Protein AF-A0AAF0ZJC9-F1 (afdb_monomer)

Structure (mmCIF, N/CA/C/O backbone):
data_AF-A0AAF0ZJC9-F1
#
_entry.id   AF-A0AAF0ZJC9-F1
#
loop_
_atom_site.group_PDB
_atom_site.id
_atom_site.type_symbol
_atom_site.label_atom_id
_atom_site.label_alt_id
_atom_site.label_comp_id
_atom_site.label_asym_id
_atom_site.label_entity_id
_atom_site.label_seq_id
_atom_site.pdbx_PDB_ins_code
_atom_site.Cartn_x
_atom_site.Cartn_y
_atom_site.Cartn_z
_atom_site.occupancy
_atom_site.B_iso_or_equiv
_atom_site.auth_seq_id
_atom_site.auth_comp_id
_atom_site.auth_asym_id
_atom_site.auth_atom_id
_atom_site.pdbx_PDB_model_num
ATOM 1 N N . MET A 1 1 ? -6.566 -9.019 -1.760 1.00 58.44 1 MET A N 1
ATOM 2 C CA . MET A 1 1 ? -5.716 -8.338 -2.762 1.00 58.44 1 MET A CA 1
ATOM 3 C C . MET A 1 1 ? -4.953 -9.389 -3.549 1.00 58.44 1 MET A C 1
ATOM 5 O O . MET A 1 1 ? -4.465 -10.319 -2.927 1.00 58.44 1 MET A O 1
ATOM 9 N N . ARG A 1 2 ? -4.878 -9.284 -4.882 1.00 64.00 2 ARG A N 1
ATOM 10 C CA . ARG A 1 2 ? -4.234 -10.308 -5.732 1.00 64.00 2 ARG A CA 1
ATOM 11 C C . ARG A 1 2 ? -2.699 -10.231 -5.759 1.00 64.00 2 ARG A C 1
ATOM 13 O O . ARG A 1 2 ? -2.067 -11.184 -6.181 1.00 64.00 2 ARG A O 1
ATOM 20 N N . PHE A 1 3 ? -2.120 -9.120 -5.303 1.00 67.81 3 P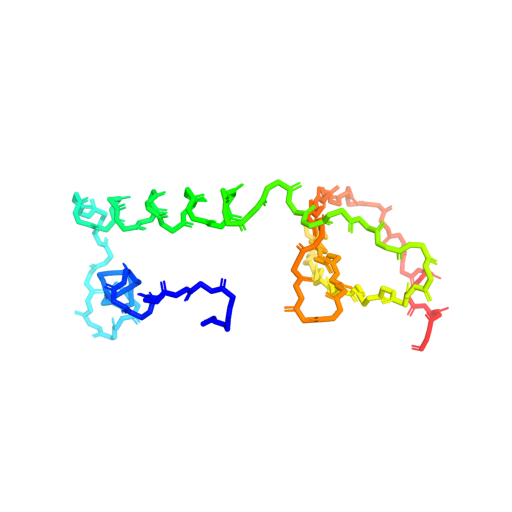HE A N 1
ATOM 21 C CA . PHE A 1 3 ? -0.692 -8.806 -5.473 1.00 67.81 3 PHE A CA 1
ATOM 22 C C . PHE A 1 3 ? 0.159 -9.042 -4.219 1.00 67.81 3 PHE A C 1
ATOM 24 O O . PHE A 1 3 ? 1.363 -8.827 -4.249 1.00 67.81 3 PHE A O 1
ATOM 31 N N . VAL A 1 4 ? -0.467 -9.445 -3.110 1.00 75.38 4 VAL A N 1
ATOM 32 C CA . VAL A 1 4 ? 0.209 -9.689 -1.833 1.00 75.38 4 VAL A CA 1
ATOM 33 C C . VAL A 1 4 ? -0.061 -11.125 -1.416 1.00 75.38 4 VAL A C 1
ATOM 35 O O . VAL A 1 4 ? -1.192 -11.484 -1.078 1.00 75.38 4 VAL A O 1
ATOM 38 N N . GLU A 1 5 ? 0.979 -11.950 -1.453 1.00 78.75 5 GLU A N 1
ATOM 39 C CA . GLU A 1 5 ? 0.906 -13.320 -0.963 1.00 78.75 5 GLU A CA 1
ATOM 40 C C . GLU A 1 5 ? 0.611 -13.327 0.543 1.00 78.75 5 GLU A C 1
ATOM 42 O O . GLU A 1 5 ? 1.122 -12.506 1.305 1.00 78.75 5 GLU A O 1
ATOM 47 N N . GLY A 1 6 ? -0.287 -14.213 0.976 1.00 84.38 6 GLY A N 1
ATOM 48 C CA . GLY A 1 6 ? -0.684 -14.295 2.382 1.00 84.38 6 GLY A CA 1
ATOM 49 C C . GLY A 1 6 ? -1.479 -13.090 2.904 1.00 84.38 6 GLY A C 1
ATOM 50 O O . GLY A 1 6 ? -1.680 -12.997 4.114 1.00 84.38 6 GLY A O 1
ATOM 51 N N . PHE A 1 7 ? -1.979 -12.196 2.034 1.00 86.12 7 PHE A N 1
ATOM 52 C CA . PHE A 1 7 ? -2.705 -10.978 2.433 1.00 86.12 7 PHE A CA 1
ATOM 53 C C . PHE A 1 7 ? -3.780 -11.240 3.493 1.00 86.12 7 PHE A C 1
ATOM 55 O O . PHE A 1 7 ? -3.817 -10.560 4.512 1.00 86.12 7 PHE A O 1
ATOM 62 N N . SER A 1 8 ? -4.625 -12.256 3.281 1.00 88.06 8 SER A N 1
ATOM 63 C CA . SER A 1 8 ? -5.727 -12.578 4.198 1.00 88.06 8 SER A CA 1
ATOM 64 C C . SER A 1 8 ? -5.249 -12.921 5.610 1.00 88.06 8 SER A C 1
ATOM 66 O O . SER A 1 8 ? -5.936 -12.617 6.582 1.00 88.06 8 SER A O 1
ATOM 68 N N . SER A 1 9 ? -4.086 -13.560 5.734 1.00 89.88 9 SER A N 1
ATOM 69 C CA . SER A 1 9 ? -3.517 -13.935 7.029 1.00 89.88 9 SER A CA 1
ATOM 70 C C . SER A 1 9 ? -2.973 -12.712 7.764 1.00 89.88 9 SER A C 1
ATOM 72 O O . SER A 1 9 ? -3.152 -12.590 8.973 1.00 89.88 9 SER A O 1
ATOM 74 N N . ILE A 1 10 ? -2.349 -11.785 7.032 1.00 89.81 10 ILE A N 1
ATOM 75 C CA . ILE A 1 10 ? -1.756 -10.566 7.595 1.00 89.81 10 ILE A CA 1
ATOM 76 C C . ILE A 1 10 ? -2.846 -9.549 7.957 1.00 89.81 10 ILE A C 1
ATOM 78 O O . ILE A 1 10 ? -2.750 -8.900 8.997 1.00 89.81 10 ILE A O 1
ATOM 82 N N . ASP A 1 11 ? -3.891 -9.437 7.135 1.00 92.12 11 ASP A N 1
ATOM 83 C CA . ASP A 1 11 ? -5.000 -8.492 7.312 1.00 92.12 11 ASP A CA 1
ATOM 84 C C . ASP A 1 11 ? -6.029 -8.954 8.355 1.00 92.12 11 ASP A C 1
ATOM 86 O O . ASP A 1 11 ? -6.776 -8.142 8.885 1.00 92.12 11 ASP A O 1
ATOM 90 N N . SER A 1 12 ? -6.036 -10.238 8.731 1.00 92.75 12 SER A N 1
ATOM 91 C CA . SER A 1 12 ? -6.968 -10.816 9.714 1.00 92.75 12 SER A CA 1
ATOM 92 C C . SER A 1 12 ? -7.227 -9.954 10.969 1.00 92.75 12 SER A C 1
ATOM 94 O O . SER A 1 12 ? -8.396 -9.694 11.273 1.00 92.75 12 SER A O 1
ATOM 96 N N . PRO A 1 13 ? -6.212 -9.454 11.710 1.00 91.62 13 PRO A N 1
ATOM 97 C CA . PRO A 1 13 ? -6.457 -8.588 12.867 1.00 91.62 13 PRO A CA 1
ATOM 98 C C . PRO A 1 13 ? -7.089 -7.240 12.502 1.00 91.62 13 PRO A C 1
ATOM 100 O O . PRO A 1 13 ? -7.869 -6.717 13.290 1.00 91.62 13 PRO A O 1
ATOM 103 N N . LEU A 1 14 ? -6.826 -6.700 11.311 1.00 93.12 14 LEU A N 1
ATOM 104 C CA . LEU A 1 14 ? -7.459 -5.471 10.830 1.00 93.12 14 LEU A CA 1
ATOM 105 C C . LEU A 1 14 ? -8.901 -5.732 10.379 1.00 93.12 14 LEU A C 1
ATOM 107 O O . LEU A 1 14 ? -9.794 -4.957 10.716 1.00 93.12 14 LEU A O 1
ATOM 111 N N . THR A 1 15 ? -9.163 -6.856 9.704 1.00 92.12 15 THR A N 1
ATOM 112 C CA . THR A 1 15 ? -10.520 -7.279 9.332 1.00 92.12 15 THR A CA 1
ATOM 113 C C . THR A 1 15 ? -11.397 -7.501 10.568 1.00 92.12 15 THR A C 1
ATOM 115 O O . THR A 1 15 ? -12.592 -7.226 10.537 1.00 92.12 15 THR A O 1
ATOM 118 N N . LYS A 1 16 ? -10.832 -7.952 11.696 1.00 92.25 16 LYS A N 1
ATOM 119 C CA . LYS A 1 16 ? -11.581 -8.060 12.960 1.00 92.25 16 LYS A CA 1
ATOM 120 C C . LYS A 1 16 ? -12.077 -6.702 13.465 1.00 92.25 16 LYS A C 1
ATOM 122 O O . LYS A 1 16 ? -13.180 -6.638 13.997 1.00 92.25 16 LYS A O 1
ATOM 127 N N . LEU A 1 17 ? -11.320 -5.622 13.252 1.00 92.00 17 LEU A N 1
ATOM 128 C CA . LEU A 1 17 ? -11.714 -4.270 13.673 1.00 92.00 17 LEU A CA 1
ATOM 129 C C . LEU A 1 17 ? -12.913 -3.711 12.895 1.00 92.00 17 LEU A C 1
ATOM 131 O O . LEU A 1 17 ? -13.554 -2.779 13.370 1.00 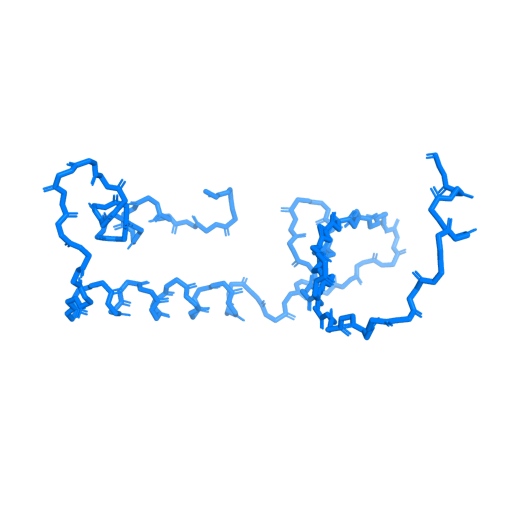92.00 17 LEU A O 1
ATOM 135 N N . THR A 1 18 ? -13.221 -4.251 11.712 1.00 90.94 18 THR A N 1
ATOM 136 C CA . THR A 1 18 ? -14.362 -3.809 10.893 1.00 90.94 18 THR A CA 1
ATOM 137 C C . THR A 1 18 ? -15.635 -4.619 11.154 1.00 90.94 18 THR A C 1
ATOM 139 O O . THR A 1 18 ? -16.691 -4.315 10.596 1.00 90.94 18 THR A O 1
ATOM 142 N N . GLN A 1 19 ? -15.569 -5.643 12.014 1.00 93.06 19 GLN A N 1
ATOM 143 C CA . GLN A 1 19 ? -16.721 -6.473 12.354 1.00 93.06 19 GLN A CA 1
ATOM 144 C C . GLN A 1 19 ? -17.728 -5.712 13.220 1.00 93.06 19 GLN A C 1
ATOM 146 O O . GLN A 1 19 ? -17.387 -4.886 14.069 1.00 93.06 19 GLN A O 1
ATOM 151 N N . LYS A 1 20 ? -19.013 -6.030 13.032 1.00 93.00 20 LYS A N 1
ATOM 152 C CA . LYS A 1 20 ? -20.086 -5.456 13.850 1.00 93.00 20 LYS A CA 1
ATOM 153 C C . LYS A 1 20 ? -19.853 -5.791 15.324 1.00 93.00 20 LYS A C 1
ATOM 155 O O . LYS A 1 20 ? -19.502 -6.920 15.651 1.00 93.00 20 LYS A O 1
ATOM 160 N N . LYS A 1 21 ? -20.147 -4.828 16.203 1.00 91.50 21 LYS A N 1
ATOM 161 C CA . LYS A 1 21 ? -20.031 -4.957 17.669 1.00 91.50 21 LYS A CA 1
ATOM 162 C C . LYS A 1 21 ? -18.596 -5.161 18.186 1.00 91.50 21 LYS A C 1
ATOM 164 O O . LYS A 1 21 ? -18.430 -5.489 19.356 1.00 91.50 21 LYS A O 1
ATOM 169 N N . VAL A 1 22 ? -17.575 -4.937 17.359 1.00 88.94 22 VAL A N 1
ATOM 170 C CA . VAL A 1 22 ? -16.182 -4.856 17.809 1.00 88.94 22 VAL A CA 1
ATOM 171 C C . VAL A 1 22 ? -15.832 -3.391 18.047 1.00 88.94 22 VAL A C 1
ATOM 173 O O . VAL A 1 22 ? -16.061 -2.540 17.189 1.00 88.94 22 VAL A O 1
ATOM 176 N N . MET A 1 23 ? -15.294 -3.086 19.227 1.00 90.50 23 MET A N 1
ATOM 177 C CA . MET A 1 23 ? -14.765 -1.754 19.514 1.00 90.50 23 MET A CA 1
ATOM 178 C C . MET A 1 23 ? -13.451 -1.562 18.761 1.00 90.50 23 MET A C 1
ATOM 180 O O . MET A 1 23 ? -12.557 -2.406 18.829 1.00 90.50 23 MET A O 1
ATOM 184 N N . PHE A 1 24 ? -13.322 -0.440 18.055 1.00 90.50 24 PHE A N 1
ATOM 185 C CA . PHE A 1 24 ? -12.088 -0.115 17.352 1.00 90.50 24 PHE A CA 1
ATOM 186 C C . PHE A 1 24 ? -10.981 0.195 18.367 1.00 90.50 24 PHE A C 1
ATOM 188 O O . PHE A 1 24 ? -10.955 1.269 18.968 1.00 90.50 24 PHE A O 1
ATOM 195 N N . GLN A 1 25 ? -10.053 -0.742 18.546 1.00 90.50 25 GLN A N 1
ATOM 196 C CA . GLN A 1 25 ? -8.881 -0.572 19.396 1.00 90.50 25 GLN A CA 1
ATOM 197 C C . GLN A 1 25 ? -7.619 -0.896 18.598 1.00 90.50 25 GLN A C 1
ATOM 199 O O . GLN A 1 25 ? -7.469 -1.988 18.054 1.00 90.50 25 GLN A O 1
ATOM 204 N N . ARG A 1 26 ? -6.677 0.052 18.540 1.00 86.81 26 ARG A N 1
ATOM 205 C CA . ARG A 1 26 ? -5.373 -0.162 17.897 1.00 86.81 26 ARG A CA 1
ATOM 206 C C . ARG A 1 26 ? -4.479 -1.001 18.807 1.00 86.81 26 ARG A C 1
ATOM 208 O O . ARG A 1 26 ? -3.682 -0.454 19.561 1.00 86.81 26 ARG A O 1
ATOM 215 N N . SER A 1 27 ? -4.637 -2.319 18.746 1.00 92.12 27 SER A N 1
ATOM 216 C CA . SER A 1 27 ? -3.762 -3.253 19.454 1.00 92.12 27 SER A CA 1
ATOM 217 C C . SER A 1 27 ? -2.381 -3.351 18.791 1.00 92.12 27 SER A C 1
ATOM 219 O O . SER A 1 27 ? -2.200 -2.960 17.632 1.00 92.12 27 SER A O 1
ATOM 221 N N . ASN A 1 28 ? -1.404 -3.909 19.508 1.00 94.31 28 ASN A N 1
ATOM 222 C CA . ASN A 1 28 ? -0.058 -4.134 18.975 1.00 94.31 28 ASN A CA 1
ATOM 223 C C . ASN A 1 28 ? -0.070 -5.088 17.773 1.00 94.31 28 ASN A C 1
ATOM 225 O O . ASN A 1 28 ? 0.675 -4.878 16.818 1.00 94.31 28 ASN A O 1
ATOM 229 N N . GLU A 1 29 ? -0.951 -6.091 17.772 1.00 92.25 29 GLU A N 1
ATOM 230 C CA . GLU A 1 29 ? -1.144 -7.018 16.653 1.00 92.25 29 GLU A CA 1
ATOM 231 C C . GLU A 1 29 ? -1.666 -6.278 15.420 1.00 92.25 29 GLU A C 1
ATOM 233 O O . GLU A 1 29 ? -1.146 -6.466 14.323 1.00 92.25 29 GLU A O 1
ATOM 238 N N . CYS A 1 30 ? -2.640 -5.380 15.602 1.00 92.56 30 CYS A N 1
ATOM 239 C CA . CYS A 1 30 ? -3.182 -4.567 14.515 1.00 92.56 30 CYS A CA 1
ATOM 240 C C . CYS A 1 30 ? -2.113 -3.636 13.931 1.00 92.56 30 CYS A C 1
ATOM 242 O O . CYS A 1 30 ? -1.975 -3.526 12.714 1.00 92.56 30 CYS A O 1
ATOM 244 N N . VAL A 1 31 ? -1.320 -2.985 14.788 1.00 94.44 31 VAL A N 1
ATOM 245 C CA . VAL A 1 31 ? -0.220 -2.117 14.344 1.00 94.44 31 VAL A CA 1
ATOM 246 C C . VAL A 1 31 ? 0.847 -2.923 13.607 1.00 94.44 31 VAL A C 1
ATOM 248 O O . VAL A 1 31 ? 1.279 -2.507 12.533 1.00 94.44 31 VAL A O 1
ATOM 251 N N . LYS A 1 32 ? 1.236 -4.089 14.131 1.00 95.00 32 LYS A N 1
ATOM 252 C CA . LYS A 1 32 ? 2.216 -4.977 13.497 1.00 95.00 32 LYS A CA 1
ATOM 253 C C . LYS A 1 32 ? 1.740 -5.442 12.123 1.00 95.00 32 LYS A C 1
ATOM 255 O O . LYS A 1 32 ? 2.496 -5.330 11.163 1.00 95.00 32 LYS A O 1
ATOM 260 N N . SER A 1 33 ? 0.489 -5.883 12.008 1.00 93.38 33 SER A N 1
ATOM 261 C CA . SER A 1 33 ? -0.109 -6.266 10.727 1.00 93.38 33 SER A CA 1
ATOM 262 C C . SER A 1 33 ? -0.181 -5.110 9.740 1.00 93.38 33 SER A C 1
ATOM 264 O O . SER A 1 33 ? 0.178 -5.279 8.579 1.00 93.38 33 SER A O 1
ATOM 266 N N . PHE A 1 34 ? -0.576 -3.918 10.190 1.00 92.00 34 PHE A N 1
ATOM 267 C CA . PHE A 1 34 ? -0.608 -2.735 9.334 1.00 92.00 34 PHE A CA 1
ATOM 268 C C . PHE A 1 34 ? 0.787 -2.357 8.822 1.00 92.00 34 PHE A C 1
ATOM 270 O O . PHE A 1 34 ? 0.957 -2.074 7.639 1.00 92.00 34 PHE A O 1
ATOM 277 N N . LEU A 1 35 ? 1.799 -2.379 9.695 1.00 93.44 35 LEU A N 1
ATOM 278 C CA . LEU A 1 35 ? 3.184 -2.111 9.308 1.00 93.44 35 LEU A CA 1
ATOM 279 C C . LEU A 1 35 ? 3.718 -3.182 8.361 1.00 93.44 35 LEU A C 1
ATOM 281 O O . LEU A 1 35 ? 4.356 -2.838 7.375 1.00 93.44 35 LEU A O 1
ATOM 285 N N . GLN A 1 36 ? 3.421 -4.455 8.613 1.00 91.56 36 GLN A N 1
ATOM 286 C CA . GLN A 1 36 ? 3.810 -5.550 7.732 1.00 91.56 36 GLN A CA 1
ATOM 287 C C . GLN A 1 36 ? 3.168 -5.408 6.347 1.00 91.56 36 GLN A C 1
ATOM 289 O O . GLN A 1 36 ? 3.873 -5.515 5.348 1.00 91.56 36 GLN A O 1
ATOM 294 N N . LEU A 1 37 ? 1.867 -5.100 6.272 1.00 89.12 37 LEU A N 1
ATOM 295 C CA . LEU A 1 37 ? 1.190 -4.811 5.006 1.00 89.12 37 LEU A CA 1
ATOM 296 C C . LEU A 1 37 ? 1.811 -3.611 4.301 1.00 89.12 37 LEU A C 1
ATOM 298 O O . LEU A 1 37 ? 2.085 -3.696 3.111 1.00 89.12 37 LEU A O 1
ATOM 302 N N . LYS A 1 38 ? 2.079 -2.518 5.024 1.00 88.00 38 LYS A N 1
ATOM 303 C CA . LYS A 1 38 ? 2.740 -1.341 4.457 1.00 88.00 38 LYS A CA 1
ATOM 304 C C . LYS A 1 38 ? 4.100 -1.713 3.878 1.00 88.00 38 LYS A C 1
ATOM 306 O O . LYS A 1 38 ? 4.350 -1.384 2.726 1.00 88.00 38 LYS A O 1
ATOM 311 N N . THR A 1 39 ? 4.938 -2.416 4.643 1.00 87.56 39 THR A N 1
ATOM 312 C CA . THR A 1 39 ? 6.251 -2.877 4.188 1.00 87.56 39 THR A CA 1
ATOM 313 C C . THR A 1 39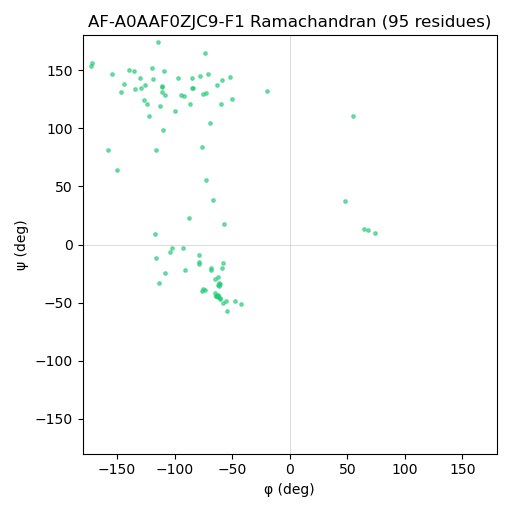 ? 6.089 -3.674 2.911 1.00 87.56 39 THR A C 1
ATOM 315 O O . THR A 1 39 ? 6.586 -3.221 1.894 1.00 87.56 39 THR A O 1
ATOM 318 N N . ILE A 1 40 ? 5.294 -4.745 2.917 1.00 84.56 40 ILE A N 1
ATOM 319 C CA . ILE A 1 40 ? 5.064 -5.593 1.742 1.00 84.56 40 ILE A CA 1
ATOM 320 C C . ILE A 1 40 ? 4.557 -4.763 0.555 1.00 84.56 40 ILE A C 1
ATOM 322 O O . ILE A 1 40 ? 5.146 -4.804 -0.510 1.00 84.56 40 ILE A O 1
ATOM 326 N N . MET A 1 41 ? 3.550 -3.908 0.719 1.00 78.94 41 MET A N 1
ATOM 327 C CA . MET A 1 41 ? 3.047 -3.073 -0.381 1.00 78.94 41 MET A CA 1
ATOM 328 C C . MET A 1 41 ? 4.091 -2.088 -0.932 1.00 78.94 41 MET A C 1
ATOM 330 O O . MET A 1 41 ? 4.026 -1.738 -2.108 1.00 78.94 41 MET A O 1
ATOM 334 N N . THR A 1 42 ? 5.049 -1.655 -0.108 1.00 78.19 42 THR A N 1
ATOM 335 C CA . THR A 1 42 ? 6.156 -0.774 -0.520 1.00 78.19 42 THR A CA 1
ATOM 336 C C . THR A 1 42 ? 7.414 -1.519 -0.981 1.00 78.19 42 THR A C 1
ATOM 338 O O . THR A 1 42 ? 8.218 -0.939 -1.703 1.00 78.19 42 THR A O 1
ATOM 341 N N . THR A 1 43 ? 7.604 -2.784 -0.588 1.00 73.25 43 THR A N 1
ATOM 342 C CA . THR A 1 43 ? 8.811 -3.583 -0.869 1.00 73.25 43 THR A CA 1
ATOM 343 C C . THR A 1 43 ? 8.589 -4.679 -1.900 1.00 73.25 43 THR A C 1
ATOM 345 O O . THR A 1 43 ? 9.555 -5.079 -2.541 1.00 73.25 43 THR A O 1
ATOM 348 N N . THR A 1 44 ? 7.355 -5.165 -2.088 1.00 63.00 44 THR A N 1
ATOM 349 C CA . THR A 1 44 ? 6.986 -6.204 -3.071 1.00 63.00 44 THR A CA 1
ATOM 350 C C . THR A 1 44 ? 7.348 -5.801 -4.494 1.00 63.00 44 THR A C 1
ATOM 352 O O . THR A 1 44 ? 7.460 -6.673 -5.341 1.00 63.00 44 THR A O 1
ATOM 355 N N . LEU A 1 45 ? 7.628 -4.523 -4.737 1.00 52.19 45 LEU A N 1
ATOM 356 C CA . LEU A 1 45 ? 8.804 -4.062 -5.473 1.00 52.19 45 LEU A CA 1
ATOM 357 C C . LEU A 1 45 ? 8.824 -2.536 -5.318 1.00 52.19 45 LEU A C 1
ATOM 359 O O . LEU A 1 45 ? 7.766 -1.915 -5.271 1.00 52.19 45 LEU A O 1
ATOM 363 N N . VAL A 1 46 ? 9.988 -1.904 -5.449 1.00 51.38 46 VAL A N 1
ATOM 364 C CA . VAL A 1 46 ? 10.155 -0.536 -6.004 1.00 51.38 46 VAL A CA 1
ATOM 365 C C . VAL A 1 46 ? 9.790 -0.537 -7.517 1.00 51.38 46 VAL A C 1
ATOM 367 O O . VAL A 1 46 ? 10.406 0.104 -8.351 1.00 51.38 46 VAL A O 1
ATOM 370 N N . LEU A 1 47 ? 8.747 -1.324 -7.791 1.00 55.47 47 LEU A N 1
ATOM 371 C CA . LEU A 1 47 ? 7.849 -1.544 -8.894 1.00 55.47 47 LEU A CA 1
ATOM 372 C C . LEU A 1 47 ? 8.530 -1.861 -10.231 1.00 55.47 47 LEU A C 1
ATOM 374 O O . LEU A 1 47 ? 9.218 -1.028 -10.796 1.00 55.47 47 LEU A O 1
ATOM 378 N N . THR A 1 48 ? 8.375 -3.121 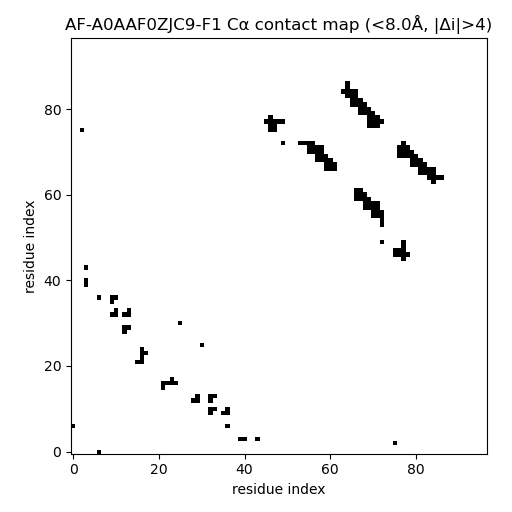-10.663 1.00 61.50 48 THR A N 1
ATOM 379 C CA . THR A 1 48 ? 8.919 -3.764 -11.881 1.00 61.50 48 THR A CA 1
ATOM 380 C C . THR A 1 48 ? 9.358 -2.776 -12.967 1.00 61.50 48 THR A C 1
ATOM 382 O O . THR A 1 48 ? 8.582 -1.890 -13.312 1.00 61.50 48 THR A O 1
ATOM 385 N N . LEU A 1 49 ? 10.563 -2.950 -13.531 1.00 72.19 49 LEU A N 1
ATOM 386 C CA . LEU A 1 49 ? 11.054 -2.068 -14.594 1.00 72.19 49 LEU A CA 1
ATOM 387 C C . LEU A 1 49 ? 9.995 -1.934 -15.702 1.00 72.19 49 LEU A C 1
ATOM 389 O O . LEU A 1 49 ? 9.541 -2.965 -16.207 1.00 72.19 49 LEU A O 1
ATOM 393 N N . PRO A 1 50 ? 9.593 -0.701 -16.054 1.00 74.00 50 PRO A N 1
ATOM 394 C CA . PRO A 1 50 ? 8.636 -0.476 -17.123 1.00 74.00 50 PRO A CA 1
ATOM 395 C C . PRO A 1 50 ? 9.199 -1.044 -18.427 1.00 74.00 50 PRO A C 1
ATOM 397 O O . PRO A 1 50 ? 10.284 -0.656 -18.865 1.00 74.00 50 PRO A O 1
ATOM 400 N N . GLU A 1 51 ? 8.480 -1.981 -19.038 1.00 81.50 51 GLU A N 1
ATOM 401 C CA . GLU A 1 51 ? 8.856 -2.501 -20.354 1.00 81.50 51 GLU A CA 1
ATOM 402 C C . GLU A 1 51 ? 8.246 -1.594 -21.421 1.00 81.50 51 GLU A C 1
ATOM 404 O O . GLU A 1 51 ? 7.033 -1.397 -21.466 1.00 81.50 51 GLU A O 1
ATOM 409 N N . VAL A 1 52 ? 9.087 -1.001 -22.267 1.00 79.06 52 VAL A N 1
ATOM 410 C CA . VAL A 1 52 ? 8.666 0.027 -23.238 1.00 79.06 52 VAL A CA 1
ATOM 411 C C . VAL A 1 52 ? 7.779 -0.551 -24.351 1.00 79.06 52 VAL A C 1
ATOM 413 O O . 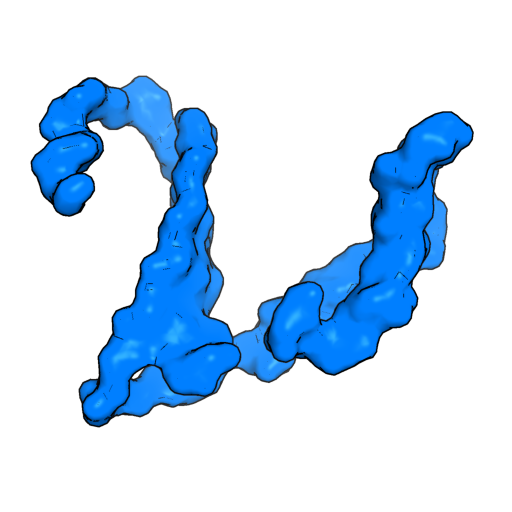VAL A 1 52 ? 7.021 0.184 -24.975 1.00 79.06 52 VAL A O 1
ATOM 416 N N . SER A 1 53 ? 7.854 -1.859 -24.597 1.00 83.69 53 SER A N 1
ATOM 417 C CA . SER A 1 53 ? 7.102 -2.562 -25.646 1.00 83.69 53 SER A CA 1
ATOM 418 C C . SER A 1 53 ? 5.647 -2.863 -25.290 1.00 83.69 53 SER A C 1
ATOM 420 O O . SER A 1 53 ? 4.891 -3.306 -26.150 1.00 83.69 53 SER A O 1
ATOM 422 N N . GLU A 1 54 ? 5.248 -2.644 -24.043 1.00 81.94 54 GLU A N 1
ATOM 423 C CA . GLU A 1 54 ? 3.983 -3.127 -23.504 1.00 81.94 54 GLU A CA 1
ATOM 424 C C . GLU A 1 54 ? 3.104 -1.969 -23.029 1.00 81.94 54 GLU A C 1
ATOM 426 O O . GLU A 1 54 ? 3.576 -0.912 -22.608 1.00 81.94 54 GLU A O 1
ATOM 431 N N . ASN A 1 55 ? 1.791 -2.187 -23.064 1.00 85.50 55 ASN A N 1
ATOM 432 C CA . ASN A 1 55 ? 0.829 -1.180 -22.640 1.00 85.50 55 ASN A CA 1
ATOM 433 C C . ASN A 1 55 ? 0.725 -1.096 -21.117 1.00 85.50 55 ASN A C 1
ATOM 435 O O . ASN A 1 55 ? 0.733 -2.103 -20.402 1.00 85.50 55 ASN A O 1
ATOM 439 N N . TYR A 1 56 ? 0.508 0.124 -20.640 1.00 84.50 56 TYR A N 1
ATOM 440 C CA . TYR A 1 56 ? 0.235 0.399 -19.239 1.00 84.50 56 TYR A CA 1
ATOM 441 C C . TYR A 1 56 ? -1.265 0.524 -18.988 1.00 84.50 56 TYR A C 1
ATOM 443 O O . TYR A 1 56 ? -2.009 1.090 -19.788 1.00 84.50 56 TYR A O 1
ATOM 451 N N . LEU A 1 57 ? -1.699 0.032 -17.833 1.00 88.88 57 LEU A N 1
ATOM 452 C CA . LEU A 1 57 ? -3.030 0.239 -17.284 1.00 88.88 57 LEU A CA 1
ATOM 453 C C . LEU A 1 57 ? -2.928 1.185 -16.096 1.00 88.88 57 LEU A C 1
ATOM 455 O O . LEU A 1 57 ? -2.141 0.959 -15.178 1.00 88.88 57 LEU A O 1
ATOM 459 N N . VAL A 1 58 ? -3.745 2.234 -16.099 1.00 88.56 58 VAL A N 1
ATOM 460 C CA . VAL A 1 58 ? -3.811 3.189 -14.992 1.00 88.56 58 VAL A CA 1
ATOM 461 C C . VAL A 1 58 ? -5.161 3.058 -14.313 1.00 88.56 58 VAL A C 1
ATOM 463 O O . VAL A 1 58 ? -6.198 3.280 -14.932 1.00 88.56 58 VAL A O 1
ATOM 466 N N . TYR A 1 59 ? -5.144 2.712 -13.031 1.00 89.19 59 TYR A N 1
ATOM 467 C CA . TYR A 1 59 ? -6.331 2.735 -12.186 1.00 89.19 59 TYR A CA 1
ATOM 468 C C . TYR A 1 59 ? -6.312 4.009 -11.359 1.00 89.19 59 TYR A C 1
ATOM 470 O O . TYR A 1 59 ? -5.433 4.173 -10.517 1.00 89.19 59 TYR A O 1
ATOM 478 N N . CYS A 1 60 ? -7.269 4.901 -11.593 1.00 89.62 60 CYS A N 1
ATOM 479 C CA . CYS A 1 60 ? -7.415 6.147 -10.849 1.00 89.62 60 CYS A CA 1
ATOM 480 C C . CYS A 1 60 ? -8.671 6.091 -9.980 1.00 89.62 60 CYS A C 1
ATOM 482 O O . CYS A 1 60 ? -9.730 5.687 -10.454 1.00 89.62 60 CYS A O 1
ATOM 484 N N . ASP A 1 61 ? -8.555 6.539 -8.734 1.00 91.44 61 ASP A N 1
ATOM 485 C CA . ASP A 1 61 ? -9.682 6.785 -7.839 1.00 91.44 61 ASP A CA 1
ATOM 486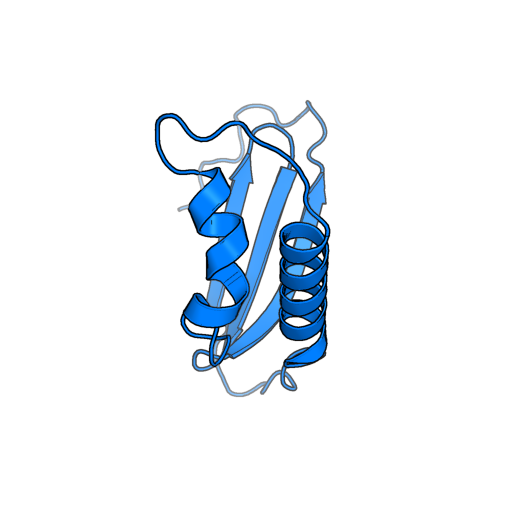 C C . ASP A 1 61 ? -9.568 8.194 -7.253 1.00 91.44 61 ASP A C 1
ATOM 488 O O . ASP A 1 61 ? -8.490 8.631 -6.839 1.00 91.44 61 ASP A O 1
ATOM 492 N N . ALA A 1 62 ? -10.676 8.927 -7.245 1.00 91.38 62 ALA A N 1
ATOM 493 C CA . ALA A 1 62 ? -10.710 10.325 -6.846 1.00 91.38 62 ALA A CA 1
ATOM 494 C C . ALA A 1 62 ? -11.742 10.557 -5.746 1.00 91.38 62 ALA A C 1
ATOM 496 O O . ALA A 1 62 ? -12.886 10.116 -5.809 1.00 91.38 62 ALA A O 1
ATOM 497 N N . SER A 1 63 ? -11.343 11.348 -4.758 1.00 88.50 63 SER A N 1
ATOM 498 C CA . SER A 1 63 ? -12.212 11.884 -3.717 1.00 88.50 63 SER A CA 1
ATOM 499 C C . SER A 1 63 ? -12.298 13.404 -3.840 1.00 88.50 63 SER A C 1
ATOM 501 O O . SER A 1 63 ? -11.544 14.036 -4.578 1.00 88.50 63 SER A O 1
ATOM 503 N N . ARG A 1 64 ? -13.157 14.032 -3.030 1.00 86.06 64 ARG A N 1
ATOM 504 C CA . ARG A 1 64 ? -13.252 15.503 -2.960 1.00 86.06 64 ARG A CA 1
ATOM 505 C C . ARG A 1 64 ? -11.942 16.195 -2.562 1.00 86.06 64 ARG A C 1
ATOM 507 O O . ARG A 1 64 ? -11.808 17.394 -2.776 1.00 86.06 64 ARG A O 1
ATOM 514 N N . VAL A 1 65 ? -11.011 15.473 -1.938 1.00 88.00 65 VAL A N 1
ATOM 515 C CA . VAL A 1 65 ? -9.797 16.044 -1.331 1.00 88.00 65 VAL A CA 1
ATOM 516 C C . VAL A 1 65 ? -8.504 15.564 -1.983 1.00 88.00 65 VAL A C 1
ATOM 518 O O . VAL A 1 65 ? -7.438 16.116 -1.710 1.00 88.00 65 VAL A O 1
ATOM 521 N N . GLY A 1 66 ? -8.559 14.549 -2.839 1.00 90.00 66 GLY A N 1
ATOM 522 C CA . GLY A 1 66 ? -7.359 13.909 -3.359 1.00 90.00 66 GLY A CA 1
ATOM 523 C C . GLY A 1 66 ? -7.652 12.901 -4.454 1.00 90.00 66 GLY A C 1
ATOM 524 O O . GLY A 1 66 ? -8.728 12.310 -4.481 1.00 90.00 66 GLY A O 1
ATOM 525 N N . LEU A 1 67 ? -6.662 12.708 -5.316 1.00 91.06 67 LEU A N 1
ATOM 526 C CA . LEU A 1 67 ? -6.605 11.703 -6.367 1.00 91.06 67 LEU A CA 1
ATOM 527 C C . LEU A 1 67 ? -5.540 10.670 -5.990 1.00 91.06 67 LEU A C 1
ATOM 529 O O . LEU A 1 67 ? -4.443 11.026 -5.552 1.00 91.06 67 LEU A O 1
ATOM 533 N N . GLY A 1 68 ? -5.858 9.396 -6.161 1.00 91.19 68 GLY A N 1
ATOM 534 C CA . GLY A 1 68 ? -4.911 8.293 -6.109 1.00 91.19 68 GLY A CA 1
ATOM 535 C C . GLY A 1 68 ? -4.887 7.578 -7.451 1.00 91.19 68 GLY A C 1
ATOM 536 O O . GLY A 1 68 ? -5.923 7.427 -8.094 1.00 91.19 68 GLY A O 1
ATOM 537 N N . CYS A 1 69 ? -3.714 7.128 -7.879 1.00 90.00 69 CYS A N 1
ATOM 538 C CA . CYS A 1 69 ? -3.584 6.282 -9.050 1.00 90.00 69 CYS A CA 1
ATOM 539 C C . CYS A 1 69 ? -2.554 5.166 -8.859 1.00 90.00 69 CYS A C 1
ATOM 541 O O . CYS A 1 69 ? -1.579 5.289 -8.111 1.00 90.00 69 CYS A O 1
ATOM 543 N N . VAL A 1 70 ? -2.805 4.055 -9.546 1.00 87.56 70 VAL A N 1
ATOM 544 C CA . VAL A 1 70 ? -1.954 2.869 -9.591 1.00 87.56 70 VAL A CA 1
ATOM 545 C C . VAL A 1 70 ? -1.620 2.582 -11.047 1.00 87.56 70 VAL A C 1
ATOM 547 O O . VAL A 1 70 ? -2.514 2.365 -11.863 1.00 87.56 70 VAL A O 1
ATOM 550 N N . PHE A 1 71 ? -0.331 2.582 -11.363 1.00 87.38 71 PHE A N 1
ATOM 551 C CA . PHE A 1 71 ? 0.201 2.249 -12.677 1.00 87.38 71 PHE A CA 1
ATOM 552 C C . PHE A 1 71 ? 0.528 0.760 -12.712 1.00 87.38 71 PHE A C 1
ATOM 554 O O . PHE A 1 71 ? 1.212 0.261 -11.816 1.00 87.38 71 PHE A O 1
ATOM 561 N N . MET A 1 72 ? 0.025 0.038 -13.706 1.00 8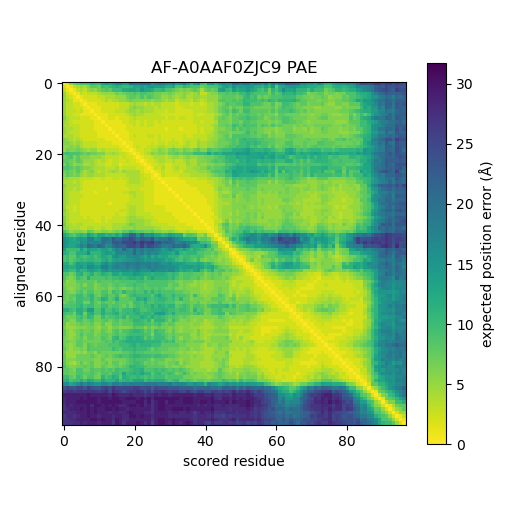6.62 72 MET A N 1
ATOM 562 C CA . MET A 1 72 ? 0.118 -1.414 -13.789 1.00 86.62 72 MET A CA 1
ATOM 563 C C . MET A 1 72 ? 0.507 -1.880 -15.186 1.00 86.62 72 MET A C 1
ATOM 565 O O . MET A 1 72 ? 0.125 -1.281 -16.183 1.00 86.62 72 MET A O 1
ATOM 569 N N . GLN A 1 73 ? 1.216 -2.999 -15.251 1.00 85.94 73 GLN A N 1
ATOM 570 C CA . GLN A 1 73 ? 1.623 -3.639 -16.494 1.00 85.94 73 GLN A CA 1
ATOM 571 C C . GLN A 1 73 ? 1.628 -5.152 -16.285 1.00 85.94 73 GLN A C 1
ATOM 573 O O . GLN A 1 73 ? 2.132 -5.630 -15.269 1.00 85.94 73 GLN A O 1
ATOM 578 N N . GLN A 1 74 ? 1.011 -5.905 -17.200 1.00 84.94 74 GLN A N 1
ATOM 579 C CA . GLN A 1 74 ? 0.922 -7.375 -17.132 1.00 84.94 74 GLN A CA 1
ATOM 580 C C . GLN A 1 74 ? 0.467 -7.916 -15.754 1.00 84.94 74 GLN A C 1
ATOM 582 O O . GLN A 1 74 ? 0.959 -8.925 -15.253 1.00 84.94 74 GLN A O 1
ATOM 587 N N . GLY A 1 75 ? -0.461 -7.214 -15.094 1.00 79.75 75 GLY A N 1
ATOM 588 C CA . GLY A 1 75 ? -0.963 -7.597 -13.770 1.00 79.75 75 GLY A CA 1
ATOM 589 C C . GLY A 1 75 ? -0.000 -7.336 -12.603 1.00 79.75 75 GLY A C 1
ATOM 590 O O . GLY A 1 75 ? -0.280 -7.771 -11.489 1.00 79.75 75 GLY A O 1
ATOM 591 N N . LYS A 1 76 ? 1.102 -6.612 -12.819 1.00 81.06 76 LYS A N 1
ATOM 592 C CA . LYS A 1 76 ? 2.036 -6.151 -11.782 1.00 81.06 76 LYS A CA 1
ATOM 593 C C . LYS A 1 76 ? 1.912 -4.644 -11.590 1.00 81.06 76 LYS A C 1
ATOM 595 O O . LYS A 1 76 ? 1.598 -3.923 -12.533 1.00 81.06 76 LYS A O 1
ATOM 600 N N . VAL A 1 77 ? 2.163 -4.164 -10.374 1.00 81.81 77 VAL A N 1
ATOM 601 C CA . VAL A 1 77 ? 2.180 -2.723 -10.085 1.00 81.81 77 VAL A CA 1
ATOM 602 C C . VAL A 1 77 ? 3.562 -2.145 -10.415 1.00 81.81 77 VAL A C 1
ATOM 604 O O . VAL A 1 77 ? 4.581 -2.744 -10.068 1.00 81.81 77 VAL A O 1
ATOM 607 N N . ILE A 1 78 ? 3.562 -0.992 -11.090 1.00 84.19 78 ILE A N 1
ATOM 608 C CA . ILE A 1 78 ? 4.720 -0.235 -11.599 1.00 84.19 78 ILE A CA 1
ATOM 609 C C . ILE A 1 78 ? 4.886 1.117 -10.882 1.00 84.19 78 ILE A C 1
ATOM 611 O O . ILE A 1 78 ? 5.998 1.585 -10.684 1.00 84.19 78 ILE A O 1
ATOM 615 N N . ALA A 1 79 ? 3.802 1.770 -10.466 1.00 84.88 79 ALA A N 1
ATOM 616 C CA . ALA A 1 79 ? 3.881 3.012 -9.693 1.00 84.88 79 ALA A CA 1
ATOM 617 C C . ALA A 1 79 ? 2.630 3.202 -8.835 1.00 84.88 79 ALA A C 1
ATOM 619 O O . ALA A 1 79 ? 1.528 2.845 -9.251 1.00 84.88 79 ALA A O 1
ATOM 620 N N . TYR A 1 80 ? 2.798 3.817 -7.666 1.00 86.00 80 TYR A N 1
ATOM 621 C CA . TYR A 1 80 ? 1.703 4.441 -6.928 1.00 86.00 80 TYR A CA 1
ATOM 622 C C . TYR A 1 80 ? 1.916 5.948 -6.959 1.00 86.00 80 TYR A C 1
ATOM 624 O O . TYR A 1 80 ? 3.005 6.423 -6.637 1.00 86.00 80 TYR A O 1
ATOM 632 N N . ALA A 1 81 ? 0.880 6.702 -7.299 1.00 86.88 81 ALA A N 1
ATOM 633 C CA . ALA A 1 81 ? 0.901 8.152 -7.206 1.00 86.88 81 ALA A CA 1
ATOM 634 C C . ALA A 1 81 ? -0.345 8.645 -6.470 1.00 86.88 81 ALA A C 1
ATOM 636 O O . ALA A 1 81 ? -1.434 8.083 -6.574 1.00 86.88 81 ALA A O 1
ATOM 637 N N . SER A 1 82 ? -0.178 9.690 -5.667 1.00 89.31 82 SER A N 1
ATOM 638 C CA . SER A 1 82 ? -1.289 10.348 -4.990 1.00 89.31 82 SER A CA 1
ATOM 639 C C . SER A 1 82 ? -1.038 11.842 -4.921 1.00 89.31 82 SER A C 1
ATOM 641 O O . SER A 1 82 ? 0.079 12.284 -4.657 1.00 89.31 82 SER A O 1
ATOM 643 N N . MET A 1 83 ? -2.088 12.619 -5.166 1.00 89.62 83 MET A N 1
ATOM 644 C CA . MET A 1 83 ? -2.045 14.071 -5.173 1.00 89.62 83 MET A CA 1
ATOM 645 C C . MET A 1 83 ? -3.235 14.635 -4.400 1.00 89.62 83 MET A C 1
ATOM 647 O O . MET A 1 83 ? -4.378 14.228 -4.599 1.00 89.62 83 MET A O 1
ATOM 651 N N . LYS A 1 84 ? -2.976 15.615 -3.530 1.00 90.19 84 LYS A N 1
ATOM 652 C CA . LYS A 1 84 ? -4.029 16.370 -2.842 1.00 90.19 84 LYS A CA 1
ATOM 653 C C . LYS A 1 84 ? -4.662 17.368 -3.811 1.00 90.19 84 LYS A C 1
ATOM 655 O O . LYS A 1 84 ? -3.951 18.160 -4.428 1.00 90.19 84 LYS A O 1
ATOM 660 N N . LEU A 1 85 ? -5.987 17.375 -3.898 1.00 84.06 85 LEU A N 1
ATOM 661 C CA . LEU A 1 85 ? -6.716 18.344 -4.710 1.00 84.06 85 LEU A CA 1
ATOM 662 C C . LEU A 1 85 ? -6.908 19.636 -3.909 1.00 84.06 85 LEU A C 1
ATOM 664 O O . LEU A 1 85 ? -7.262 19.616 -2.728 1.00 84.06 85 LEU A O 1
ATOM 668 N N . LYS A 1 86 ? -6.652 20.778 -4.551 1.00 79.06 86 LYS A N 1
ATOM 669 C CA . LYS A 1 86 ? -7.039 22.089 -4.020 1.00 79.06 86 LYS A CA 1
ATOM 670 C C . LYS A 1 86 ? -8.488 22.357 -4.439 1.00 79.06 86 LYS A C 1
ATOM 672 O O . LYS A 1 86 ? -8.882 21.974 -5.536 1.00 79.06 86 LYS A O 1
ATOM 677 N N . ILE A 1 87 ? -9.274 22.995 -3.569 1.00 61.62 87 ILE A N 1
ATOM 678 C CA . ILE A 1 87 ? -10.706 23.310 -3.755 1.00 61.62 87 ILE A CA 1
ATOM 679 C C . ILE A 1 87 ? -10.859 24.442 -4.791 1.00 61.62 87 ILE A C 1
ATOM 681 O O . ILE A 1 87 ? -11.383 25.500 -4.492 1.00 61.62 87 ILE A O 1
ATOM 685 N N . VAL A 1 88 ? -10.312 24.282 -5.993 1.00 53.62 88 VAL A N 1
ATOM 686 C CA . VAL A 1 88 ? -10.605 25.117 -7.164 1.00 53.62 88 VAL A CA 1
ATOM 687 C C . VAL A 1 88 ? -10.426 24.232 -8.397 1.00 53.62 88 VAL A C 1
ATOM 689 O O . VAL A 1 88 ? -9.534 24.434 -9.210 1.00 53.62 88 VAL A O 1
ATOM 692 N N . PHE A 1 89 ? -11.258 23.203 -8.518 1.00 46.84 89 PHE A N 1
ATOM 693 C CA . PHE A 1 89 ? -11.560 22.628 -9.822 1.00 46.84 89 PHE A CA 1
ATOM 694 C C . PHE A 1 89 ? -13.005 23.008 -10.101 1.00 46.84 89 PHE A C 1
ATOM 696 O O . PHE A 1 89 ? -13.943 22.445 -9.540 1.00 46.84 89 PHE A O 1
ATOM 703 N N . THR A 1 90 ? -13.168 24.072 -10.884 1.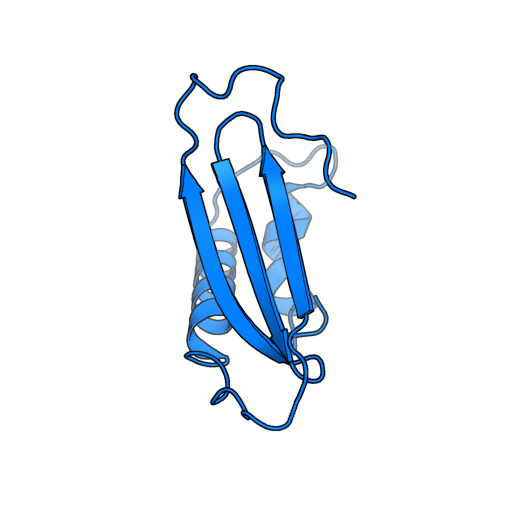00 38.59 90 THR A N 1
ATOM 704 C CA . THR A 1 90 ? -14.440 24.405 -11.513 1.00 38.59 90 THR A CA 1
ATOM 705 C C . THR A 1 90 ? -14.946 23.171 -12.256 1.00 38.59 90 THR A C 1
ATOM 707 O O . THR A 1 90 ? -14.171 22.396 -12.809 1.00 38.59 90 THR A O 1
ATOM 710 N N . GLN A 1 91 ? -16.262 22.989 -12.251 1.00 40.62 91 GLN A N 1
ATOM 711 C CA . GLN A 1 91 ? -17.029 21.864 -12.795 1.00 40.62 91 GLN A CA 1
ATOM 712 C C . GLN A 1 91 ? -16.823 21.564 -14.307 1.00 40.62 91 GLN A C 1
ATOM 714 O O . GLN A 1 91 ? -17.680 20.935 -14.916 1.00 40.62 91 GLN A O 1
ATOM 719 N N . LYS A 1 92 ? -15.755 22.050 -14.955 1.00 40.78 92 LYS A N 1
ATOM 720 C CA . LYS A 1 92 ? -15.622 22.132 -16.415 1.00 40.78 92 LYS A CA 1
ATOM 721 C C . LYS A 1 92 ? -14.716 21.099 -17.089 1.00 40.78 92 LYS A C 1
ATOM 723 O O . LYS A 1 92 ? -14.742 21.056 -18.310 1.00 40.78 92 LYS A O 1
ATOM 728 N N . GLU A 1 93 ? -13.978 20.257 -16.365 1.00 41.59 93 GLU A N 1
ATOM 729 C CA . GLU A 1 93 ? -13.033 19.316 -17.010 1.00 41.59 93 GLU A CA 1
ATOM 730 C C . GLU A 1 93 ? -13.338 17.824 -16.807 1.00 41.59 93 GLU A C 1
ATOM 732 O O . GLU A 1 93 ? -12.569 16.976 -17.238 1.00 41.59 93 GLU A O 1
ATOM 737 N N . PHE A 1 94 ? -14.498 17.470 -16.242 1.00 39.78 94 PHE A N 1
ATOM 738 C CA . PHE A 1 94 ? -14.947 16.068 -16.162 1.00 39.78 94 PHE A CA 1
ATOM 739 C C . PHE A 1 94 ? -15.739 15.592 -17.396 1.00 39.78 94 PHE A C 1
ATOM 741 O O . PHE A 1 94 ? -16.484 14.624 -17.304 1.00 39.78 94 PHE A O 1
ATOM 748 N N . ASN A 1 95 ? -15.561 16.237 -18.555 1.00 36.03 95 ASN A N 1
ATOM 749 C CA . ASN A 1 95 ? -15.997 15.696 -19.844 1.00 36.03 95 ASN A CA 1
ATOM 750 C C . ASN A 1 95 ? -14.771 15.442 -20.721 1.00 36.03 95 ASN A C 1
ATOM 752 O O . ASN A 1 95 ? -14.445 16.258 -21.580 1.00 36.03 95 ASN A O 1
ATOM 756 N N . LEU A 1 96 ? -14.110 14.306 -20.505 1.00 35.84 96 LEU A N 1
ATOM 757 C CA . LEU A 1 96 ? -13.433 13.581 -21.577 1.00 35.84 96 LEU A CA 1
ATOM 758 C C . LEU A 1 96 ? -13.262 12.108 -21.169 1.00 35.84 96 LEU A C 1
ATOM 760 O O . LEU A 1 96 ? -12.235 11.721 -20.614 1.00 35.84 96 LEU A O 1
ATOM 764 N N . CYS A 1 97 ? -14.354 11.363 -21.362 1.00 35.97 97 CYS A N 1
ATOM 765 C CA . CYS A 1 97 ? -14.504 9.943 -21.717 1.00 35.97 97 CYS A CA 1
ATOM 766 C C . CYS A 1 97 ? -15.944 9.531 -21.393 1.00 35.97 97 CYS A C 1
ATOM 768 O O . CYS A 1 97 ? -16.311 9.573 -20.198 1.00 35.97 97 CYS A O 1
#

InterPro domains:
  IPR041577 Reverse transcriptase/retrotransposon-derived protein, RNase H-like domain [PF17919] (28-86)
  IPR043128 Reverse transcriptase/Diguanylate cyclase domain [G3DSA:3.30.70.270] (1-62)
  IPR043502 DNA/RNA polymerase superfamily [SSF56672] (2-86)

Sequence (97 aa):
MRFVEGFSSIDSPLTKLTQKKVMFQRSNECVKSFLQLKTIMTTTLVLTLPEVSENYLVYCDASRVGLGCVFMQQGKVIAYASMKLKIVFTQKEFNLC

Organism: Solanum verrucosum (NCBI:txid315347)

Nearest PDB structures (foldseek):
  8wut-assembly1_E  TM=4.833E-01  e=1.827E-04  Moloney murine leukemia virus
  8ygj-assembly1_E  TM=4.853E-01  e=1.945E-04  Moloney murine leukemia virus
  7o0h-assembly1_B  TM=6.849E-01  e=1.193E-03  White-tufted-ear marmoset simian foamy virus
  7o0h-assembly1_A  TM=4.660E-01  e=6.462E-03  White-tufted-ear marmoset simian foamy virus
  6xb3-assembly1_A  TM=5.842E-01  e=1.402E+00  Autographa californica nucleopolyhedrovirus

Secondary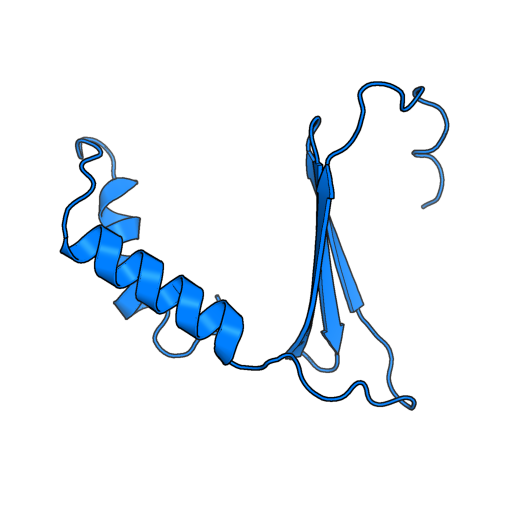 structure (DSSP, 8-state):
-TTSTTHHHHHHHHHHHTSTT------HHHHHHHHHHHHHHHHS-S--PPPTTS--EEEEEE-SSEEEEEEEETTEEEEEEEEEPPS---TTS----

Radius of gyration: 17.47 Å; Cα contacts (8 Å, |Δi|>4): 94; chains: 1; bounding box: 31×39×45 Å

pLDDT: mean 80.06, std 16.38, range [35.84, 95.0]

Mean predicted aligned error: 9.73 Å

Foldseek 3Di:
DVLFPCLCVLCVVVVQCVDPPHPNDCDPSNVVSVVVVVCCVCVVPCAPDDDPVFDWDKDWDDDQFKIWIFIDTPRTTHDTDMDTDDPDDDPPPPPDD

Solvent-accessible surface area (backbone atoms only — not comparable to full-atom values): 6190 Å² total; per-residue (Å²): 116,96,88,45,86,66,41,71,72,49,41,43,60,54,58,52,48,72,38,87,96,43,76,82,69,92,42,71,66,35,51,51,31,51,52,51,51,49,47,46,71,58,59,79,40,92,23,60,82,84,59,89,92,57,74,76,47,76,51,74,52,75,58,97,56,29,40,38,36,39,34,28,43,96,93,40,63,45,44,80,49,75,49,76,51,68,101,77,74,72,95,79,73,89,79,86,131